Protein AF-A0A3D1WTV5-F1 (afdb_monomer_lite)

Secondary structure (DSSP, 8-state):
-EEEEETTEEEEE-HHHHH-HHHHHHHHHT-HHHHHHHHHHHHTT-HHHHHHHHTSSHHHHHHHHHHHHHHHHHTTT---------------

Foldseek 3Di:
DDWDADPNDIQDFDLVLVVDPQNVVCVVVVPPVSPVVSQCRGRVNCSQVVCVVQPNDPVSCVVVVVVVVCVSVCVVPDDDDDDPPPDDDDDD

Radius of gyration: 16.16 Å; chains: 1; bounding box: 56×21×41 Å

Sequence (92 aa):
MRTFEYDGHEITYDESVLKDYRTQKVMARGDVAGFFDVLEKLFCGRDEEYADLVGGTAESMTPLIQACMEDAGSAVKNSPSSRPAKSSTKTS

pLDDT: mean 76.11, std 17.02, range [31.11, 90.56]

Structure (mmCIF, N/CA/C/O backbone):
data_AF-A0A3D1WTV5-F1
#
_entry.id   AF-A0A3D1WTV5-F1
#
loop_
_atom_site.group_PDB
_atom_site.id
_atom_site.type_symbol
_atom_site.label_atom_id
_atom_site.label_alt_id
_atom_site.label_comp_id
_atom_site.label_asym_id
_atom_site.label_entity_id
_atom_site.label_seq_id
_atom_site.pdbx_PDB_ins_code
_atom_site.Cartn_x
_atom_site.Cartn_y
_atom_site.Cartn_z
_atom_site.occupancy
_atom_site.B_iso_or_equiv
_atom_site.auth_seq_id
_atom_site.auth_comp_id
_atom_site.auth_asym_id
_atom_site.auth_atom_id
_atom_site.pdbx_PDB_model_num
ATOM 1 N N . MET A 1 1 ? -4.165 -5.278 11.662 1.00 81.00 1 MET A N 1
ATOM 2 C CA . MET A 1 1 ? -5.023 -4.653 10.631 1.00 81.00 1 MET A CA 1
ATOM 3 C C . MET A 1 1 ? -5.708 -3.396 11.148 1.00 81.00 1 MET A C 1
ATOM 5 O O . MET A 1 1 ? -6.306 -3.420 12.219 1.00 81.00 1 MET A O 1
ATOM 9 N N . ARG A 1 2 ? -5.588 -2.315 10.378 1.00 85.19 2 ARG A N 1
ATOM 10 C CA . ARG A 1 2 ? -6.224 -1.005 10.536 1.00 85.19 2 ARG A CA 1
ATOM 11 C C . ARG A 1 2 ? -7.081 -0.698 9.316 1.00 85.19 2 ARG A C 1
ATOM 13 O O . ARG A 1 2 ? -6.853 -1.252 8.246 1.00 85.19 2 ARG A O 1
ATOM 20 N N . THR A 1 3 ? -8.027 0.209 9.490 1.00 88.88 3 THR A N 1
ATOM 21 C CA . THR A 1 3 ? -8.886 0.733 8.427 1.00 88.88 3 THR A CA 1
ATOM 22 C C . THR A 1 3 ? -8.922 2.244 8.511 1.00 88.88 3 THR A C 1
ATOM 24 O O . THR A 1 3 ? -9.078 2.777 9.610 1.00 88.88 3 THR A O 1
ATOM 27 N N . PHE A 1 4 ? -8.821 2.912 7.369 1.00 88.00 4 PHE A N 1
ATOM 28 C CA . PHE A 1 4 ? -8.968 4.358 7.255 1.00 88.00 4 PHE A CA 1
ATOM 29 C C . PHE A 1 4 ? -9.720 4.713 5.970 1.00 88.00 4 PHE A C 1
ATOM 31 O O . PHE A 1 4 ? -9.848 3.884 5.070 1.00 88.00 4 PHE A O 1
ATOM 38 N N . GLU A 1 5 ? -10.250 5.930 5.904 1.00 86.69 5 GLU A N 1
ATOM 39 C CA . GLU A 1 5 ? -10.936 6.432 4.714 1.00 86.69 5 GLU A CA 1
ATOM 40 C C . GLU A 1 5 ? -9.932 7.160 3.810 1.00 86.69 5 GLU A C 1
ATOM 42 O O . GLU A 1 5 ? -9.231 8.068 4.262 1.00 86.69 5 GLU A O 1
ATOM 47 N N . TYR A 1 6 ? -9.861 6.760 2.542 1.00 86.50 6 TYR A N 1
ATOM 48 C CA . TYR A 1 6 ? -9.032 7.381 1.513 1.00 86.50 6 TYR A CA 1
ATOM 49 C C . TYR A 1 6 ? -9.887 7.641 0.277 1.00 86.50 6 TYR A C 1
ATOM 51 O O . TYR A 1 6 ? -10.477 6.711 -0.264 1.00 86.50 6 TYR A O 1
ATOM 59 N N . ASP A 1 7 ? -9.986 8.903 -0.141 1.00 82.50 7 ASP A N 1
ATOM 60 C CA . ASP A 1 7 ? -10.780 9.324 -1.308 1.00 82.50 7 ASP A CA 1
ATOM 61 C C . ASP A 1 7 ? -12.248 8.831 -1.287 1.00 82.50 7 ASP A C 1
ATOM 63 O O . ASP A 1 7 ? -12.847 8.524 -2.309 1.00 82.50 7 ASP A O 1
ATOM 67 N N . GLY A 1 8 ? -12.847 8.715 -0.093 1.00 82.88 8 GLY A N 1
ATOM 68 C CA . GLY A 1 8 ? -14.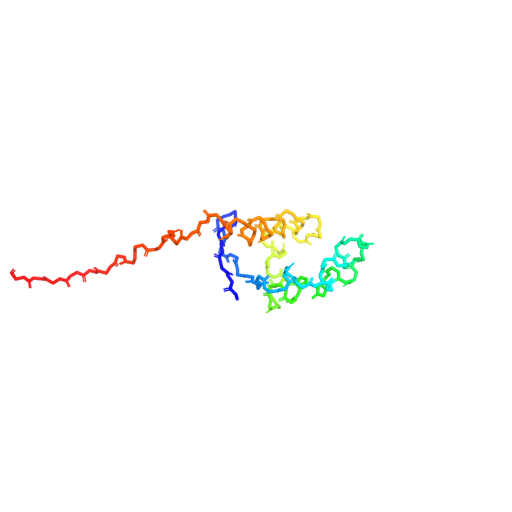213 8.201 0.086 1.00 82.88 8 GLY A CA 1
ATOM 69 C C . GLY A 1 8 ? -14.339 6.670 0.095 1.00 82.88 8 GLY A C 1
ATOM 70 O O . GLY A 1 8 ? -15.454 6.154 0.182 1.00 82.88 8 GLY A O 1
ATOM 71 N N . HIS A 1 9 ? -13.221 5.941 0.055 1.00 84.00 9 HIS A N 1
ATOM 72 C CA . HIS A 1 9 ? -13.164 4.482 0.132 1.00 84.00 9 HIS A CA 1
ATOM 73 C C . HIS A 1 9 ? -12.567 4.003 1.463 1.00 84.00 9 HIS A C 1
ATOM 75 O O . HIS A 1 9 ? -11.595 4.563 1.967 1.00 84.00 9 HIS A O 1
ATOM 81 N N . GLU A 1 10 ? -13.134 2.938 2.040 1.00 88.31 10 GLU A N 1
ATOM 82 C CA . GLU A 1 10 ? -12.609 2.321 3.266 1.00 88.31 10 GLU A CA 1
ATOM 83 C C . GLU A 1 10 ? -11.449 1.377 2.912 1.00 88.31 10 GLU A C 1
ATOM 85 O O . GLU A 1 10 ? -11.647 0.290 2.367 1.00 88.31 10 GLU A O 1
ATOM 90 N N . ILE A 1 11 ? -10.226 1.795 3.230 1.00 89.19 11 ILE A N 1
ATOM 91 C CA . ILE A 1 11 ? -9.005 1.042 2.956 1.00 89.19 11 ILE A CA 1
ATOM 92 C C . ILE A 1 11 ? -8.577 0.311 4.218 1.00 89.19 11 ILE A C 1
ATOM 94 O O . ILE A 1 11 ? -8.299 0.919 5.252 1.00 89.19 11 ILE A O 1
ATOM 98 N N . THR A 1 12 ? -8.488 -1.014 4.130 1.00 90.56 12 THR A N 1
ATOM 99 C CA . THR A 1 12 ? -7.942 -1.856 5.199 1.00 90.56 12 THR A CA 1
ATOM 100 C C . THR A 1 12 ? -6.503 -2.243 4.890 1.00 90.56 12 THR A C 1
ATOM 102 O O . THR A 1 12 ? -6.247 -2.793 3.819 1.00 90.56 12 THR A O 1
ATOM 105 N N . TYR A 1 13 ? -5.596 -2.069 5.848 1.00 90.06 13 TYR A N 1
ATOM 106 C CA . TYR A 1 13 ? -4.187 -2.432 5.712 1.00 90.06 13 TYR A CA 1
ATOM 107 C C . TYR A 1 13 ? -3.599 -3.018 7.005 1.00 90.06 13 TYR A C 1
ATOM 109 O O . TYR A 1 13 ? -4.158 -2.863 8.093 1.00 90.06 13 TYR A O 1
ATOM 117 N N . ASP A 1 14 ? -2.457 -3.699 6.925 1.00 90.31 14 ASP A N 1
ATOM 118 C CA . ASP A 1 14 ? -1.748 -4.225 8.090 1.00 90.31 14 ASP A CA 1
ATOM 119 C C . ASP A 1 14 ? -0.558 -3.349 8.505 1.00 90.31 14 ASP A C 1
ATOM 121 O O . ASP A 1 14 ? 0.495 -3.325 7.872 1.00 90.31 14 ASP A O 1
ATOM 125 N N . GLU A 1 15 ? -0.709 -2.630 9.621 1.00 88.00 15 GLU A N 1
ATOM 126 C CA . GLU A 1 15 ? 0.330 -1.723 10.129 1.00 88.00 15 GLU A CA 1
ATOM 127 C C . GLU A 1 15 ? 1.639 -2.428 10.522 1.00 88.00 15 GLU A C 1
ATOM 129 O O . GLU A 1 15 ? 2.695 -1.793 10.550 1.00 88.00 15 GLU A O 1
ATOM 134 N N . SER A 1 16 ? 1.595 -3.730 10.823 1.00 87.12 16 SER A N 1
ATOM 135 C CA . SER A 1 16 ? 2.785 -4.492 11.212 1.00 87.12 16 SER A CA 1
ATOM 136 C C . SER A 1 16 ? 3.738 -4.627 10.029 1.00 87.12 16 SER A C 1
ATOM 138 O O . SER A 1 16 ? 4.952 -4.567 10.211 1.00 87.12 16 SER A O 1
ATOM 140 N N . VAL A 1 17 ? 3.190 -4.722 8.812 1.00 87.00 17 VAL A N 1
ATOM 141 C CA . VAL A 1 17 ? 3.963 -4.772 7.565 1.00 87.00 17 VAL A CA 1
ATOM 142 C C . VAL A 1 17 ? 4.737 -3.472 7.358 1.00 87.00 17 VAL A C 1
ATOM 144 O O . VAL A 1 17 ? 5.897 -3.526 6.966 1.00 87.00 17 VAL A O 1
ATOM 147 N N . LEU A 1 18 ? 4.161 -2.310 7.686 1.00 82.88 18 LEU A N 1
ATOM 148 C CA . LEU A 1 18 ? 4.849 -1.012 7.568 1.00 82.88 18 LEU A CA 1
ATOM 149 C C . LEU A 1 18 ? 5.986 -0.844 8.583 1.00 82.88 18 LEU A C 1
ATOM 151 O O . LEU A 1 18 ? 6.978 -0.173 8.303 1.00 82.88 18 LEU A O 1
ATOM 155 N N . LYS A 1 19 ? 5.852 -1.459 9.762 1.00 81.00 19 LYS A N 1
ATOM 156 C CA . LYS A 1 19 ? 6.884 -1.454 10.810 1.00 81.00 19 LYS A CA 1
ATOM 157 C C . LYS A 1 19 ? 7.993 -2.476 10.550 1.00 81.00 19 LYS A C 1
ATOM 159 O O . LYS A 1 19 ? 9.053 -2.381 11.170 1.00 81.00 19 LYS A O 1
ATOM 164 N N . ASP A 1 20 ? 7.781 -3.418 9.634 1.00 86.00 20 ASP A N 1
ATOM 165 C CA . ASP A 1 20 ? 8.737 -4.478 9.344 1.00 86.00 20 ASP A CA 1
ATOM 166 C C . ASP A 1 20 ? 10.002 -3.951 8.645 1.00 86.00 20 ASP A C 1
ATOM 168 O O . ASP A 1 20 ? 9.963 -3.143 7.710 1.00 86.00 20 ASP A O 1
ATOM 172 N N . TYR A 1 21 ? 11.162 -4.436 9.090 1.00 80.62 21 TYR A N 1
ATOM 173 C CA . TYR A 1 21 ? 12.455 -4.032 8.540 1.00 80.62 21 TYR A CA 1
ATOM 174 C C . TYR A 1 21 ? 12.605 -4.415 7.061 1.00 80.62 21 TYR A C 1
ATOM 176 O O . TYR A 1 21 ? 13.249 -3.693 6.297 1.00 80.62 21 TYR A O 1
ATOM 184 N N . ARG A 1 22 ? 12.005 -5.531 6.624 1.00 82.12 22 ARG A N 1
ATOM 185 C CA . ARG A 1 22 ? 12.036 -5.960 5.221 1.00 82.12 22 ARG A CA 1
ATOM 186 C C . ARG A 1 22 ? 11.298 -4.962 4.338 1.00 82.12 22 ARG A C 1
ATOM 188 O O . ARG A 1 22 ? 11.833 -4.590 3.297 1.00 82.12 22 ARG A O 1
ATOM 195 N N . THR A 1 23 ? 10.142 -4.485 4.787 1.00 83.00 23 THR A N 1
ATOM 196 C CA . THR A 1 23 ? 9.365 -3.447 4.102 1.00 83.00 23 THR A CA 1
ATOM 197 C C . THR A 1 23 ? 10.159 -2.153 3.984 1.00 83.00 23 THR A C 1
ATOM 199 O O . THR A 1 23 ? 10.329 -1.636 2.882 1.00 83.00 23 THR A O 1
ATOM 202 N N . GLN A 1 24 ? 10.745 -1.671 5.084 1.00 81.12 24 GLN A N 1
ATOM 203 C CA . GLN A 1 24 ? 11.584 -0.467 5.054 1.00 81.12 24 GLN A CA 1
ATOM 204 C C . GLN A 1 24 ? 12.792 -0.623 4.121 1.00 81.12 24 GLN A C 1
ATOM 206 O O . GLN A 1 24 ? 13.148 0.302 3.394 1.00 81.12 24 GLN A O 1
ATOM 211 N N . LYS A 1 25 ? 13.409 -1.809 4.092 1.00 84.25 25 LYS A N 1
ATOM 212 C CA . LYS A 1 25 ? 14.546 -2.108 3.214 1.00 84.25 25 LYS A CA 1
ATOM 213 C C . LYS A 1 25 ? 14.161 -2.129 1.734 1.00 84.25 25 LYS A C 1
ATOM 215 O O . LYS A 1 25 ? 14.952 -1.675 0.912 1.00 84.25 25 LYS A O 1
ATOM 220 N N . VAL A 1 26 ? 12.990 -2.665 1.394 1.00 83.19 26 VAL A N 1
ATOM 221 C CA . VAL A 1 26 ? 12.451 -2.655 0.024 1.00 83.19 26 VAL A CA 1
ATOM 222 C C . VAL A 1 26 ? 12.162 -1.222 -0.419 1.00 83.19 26 VAL A C 1
ATOM 224 O O . VAL A 1 26 ? 12.655 -0.809 -1.467 1.00 83.19 26 VAL A O 1
ATOM 227 N N . MET A 1 27 ? 11.473 -0.445 0.424 1.00 77.12 27 MET A N 1
ATOM 228 C CA . MET A 1 27 ? 11.182 0.972 0.174 1.00 77.12 27 MET A CA 1
ATOM 229 C C . MET A 1 27 ? 12.465 1.789 -0.033 1.00 77.12 27 MET A C 1
ATOM 231 O O . MET A 1 27 ? 12.563 2.563 -0.977 1.00 77.12 27 MET A O 1
ATOM 235 N N . ALA A 1 28 ? 13.490 1.566 0.797 1.00 80.00 28 ALA A N 1
ATOM 236 C CA . ALA A 1 28 ? 14.773 2.261 0.687 1.00 80.00 28 ALA A CA 1
ATOM 237 C C . ALA A 1 28 ? 15.607 1.838 -0.535 1.00 80.00 28 ALA A C 1
ATOM 239 O O . ALA A 1 28 ? 16.425 2.618 -1.019 1.00 80.00 28 ALA A O 1
ATOM 240 N N . ARG A 1 29 ? 15.447 0.599 -1.022 1.00 83.69 29 ARG A N 1
ATOM 241 C CA . ARG A 1 29 ? 16.154 0.100 -2.213 1.00 83.69 29 ARG A CA 1
ATOM 242 C C . ARG A 1 29 ? 15.490 0.503 -3.528 1.00 83.69 29 ARG A C 1
ATOM 244 O O . ARG A 1 29 ? 16.159 0.416 -4.552 1.00 83.69 29 ARG A O 1
ATOM 251 N N . GLY A 1 30 ? 14.219 0.907 -3.508 1.00 74.06 30 GLY A N 1
ATOM 252 C CA . GLY A 1 30 ? 13.454 1.182 -4.726 1.00 74.06 30 GLY A CA 1
ATOM 253 C C . GLY A 1 30 ? 13.231 -0.069 -5.582 1.00 74.06 30 GLY A C 1
ATOM 254 O O . GLY A 1 30 ? 13.189 0.015 -6.806 1.00 74.06 30 GLY A O 1
ATOM 255 N N . ASP A 1 31 ? 13.150 -1.244 -4.950 1.00 80.69 31 ASP A N 1
ATOM 256 C CA . ASP A 1 31 ? 12.949 -2.509 -5.657 1.00 80.69 31 ASP A CA 1
ATOM 257 C C . ASP A 1 31 ? 11.466 -2.693 -6.003 1.00 80.69 31 ASP A C 1
ATOM 259 O O . ASP A 1 31 ? 10.637 -2.916 -5.121 1.00 80.69 31 ASP A O 1
ATOM 263 N N . VAL A 1 32 ? 11.136 -2.585 -7.292 1.00 77.94 32 VAL A N 1
ATOM 264 C CA . VAL A 1 32 ? 9.749 -2.611 -7.785 1.00 77.94 32 VAL A CA 1
ATOM 265 C C . VAL A 1 32 ? 9.073 -3.960 -7.516 1.00 77.94 32 VAL A C 1
ATOM 267 O O . VAL A 1 32 ? 7.920 -3.995 -7.100 1.00 77.94 32 VAL A O 1
ATOM 270 N N . ALA A 1 33 ? 9.781 -5.079 -7.691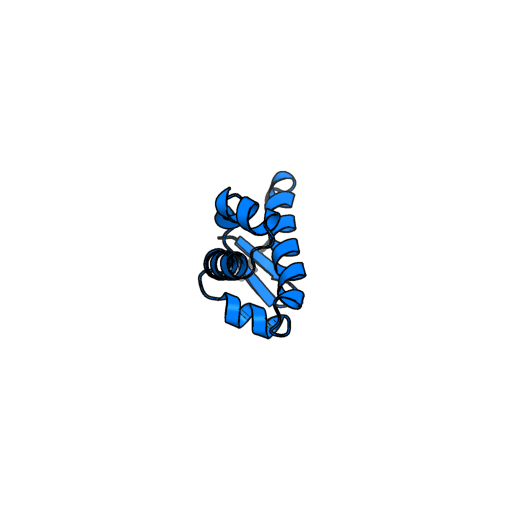 1.00 82.75 33 ALA A N 1
ATOM 271 C CA . ALA A 1 33 ? 9.216 -6.408 -7.445 1.00 82.75 33 ALA A CA 1
ATOM 272 C C . ALA A 1 33 ? 8.927 -6.635 -5.952 1.00 82.75 33 ALA A C 1
ATOM 274 O O . ALA A 1 33 ? 7.865 -7.133 -5.583 1.00 82.75 33 ALA A O 1
ATOM 275 N N . GLY A 1 34 ? 9.850 -6.223 -5.081 1.00 83.38 34 GLY A N 1
ATOM 276 C CA . GLY A 1 34 ? 9.651 -6.257 -3.639 1.00 83.38 34 GLY A CA 1
ATOM 277 C C . GLY A 1 34 ? 8.530 -5.329 -3.179 1.00 83.38 34 GLY A C 1
ATOM 278 O O . GLY A 1 34 ? 7.848 -5.644 -2.208 1.00 83.38 34 GLY A O 1
ATOM 279 N N . PHE A 1 35 ? 8.326 -4.200 -3.857 1.00 82.81 35 PHE A N 1
ATOM 280 C CA . PHE A 1 35 ? 7.261 -3.255 -3.535 1.00 82.81 35 PHE A CA 1
ATOM 281 C C . PHE A 1 35 ? 5.873 -3.876 -3.731 1.00 82.81 35 PHE A C 1
ATOM 283 O O . PHE A 1 35 ? 5.028 -3.740 -2.851 1.00 82.81 35 PHE A O 1
ATOM 290 N N . PHE A 1 36 ? 5.661 -4.640 -4.807 1.00 86.00 36 PHE A N 1
ATOM 291 C CA . PHE A 1 36 ? 4.413 -5.384 -5.011 1.00 86.00 36 PHE A CA 1
ATOM 292 C C . PHE A 1 36 ? 4.199 -6.492 -3.962 1.00 86.00 36 PHE A C 1
ATOM 294 O O . PHE A 1 36 ? 3.102 -6.617 -3.432 1.00 86.00 36 PHE A O 1
ATOM 301 N N . ASP A 1 37 ? 5.245 -7.224 -3.557 1.00 88.19 37 ASP A N 1
ATOM 302 C CA . ASP A 1 37 ? 5.143 -8.213 -2.459 1.00 88.19 37 ASP A CA 1
ATOM 303 C C . ASP A 1 37 ? 4.786 -7.555 -1.110 1.00 88.19 37 ASP A C 1
ATOM 305 O O . ASP A 1 37 ? 4.067 -8.127 -0.287 1.00 88.19 37 ASP A O 1
ATOM 309 N N . VAL A 1 38 ? 5.277 -6.333 -0.875 1.00 87.88 38 VAL A N 1
ATOM 310 C CA . VAL A 1 38 ? 4.896 -5.527 0.290 1.00 87.88 38 VAL A CA 1
ATOM 311 C C . VAL A 1 38 ? 3.443 -5.081 0.187 1.00 87.88 38 VAL A C 1
ATOM 313 O O . VAL A 1 38 ? 2.744 -5.153 1.191 1.00 87.88 38 VAL A O 1
ATOM 316 N N . LEU A 1 39 ? 2.988 -4.636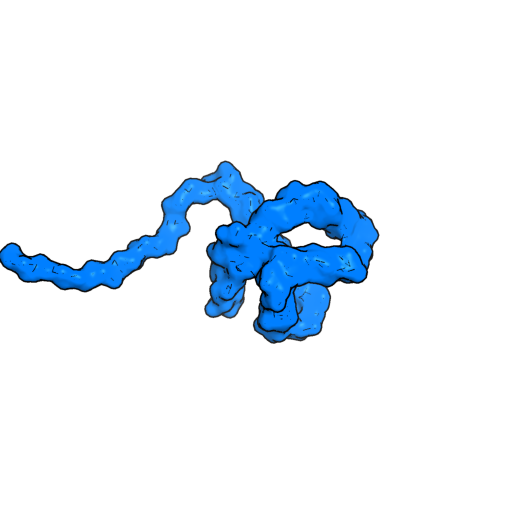 -0.985 1.00 86.81 39 LEU A N 1
ATOM 317 C CA . LEU A 1 39 ? 1.609 -4.214 -1.231 1.00 86.81 39 LEU A CA 1
ATOM 318 C C . LEU A 1 39 ? 0.610 -5.346 -0.989 1.00 86.81 39 LEU A C 1
ATOM 320 O O . LEU A 1 39 ? -0.337 -5.162 -0.226 1.00 86.81 39 LEU A O 1
ATOM 324 N N . GLU A 1 40 ? 0.875 -6.526 -1.548 1.00 89.62 40 GLU A N 1
ATOM 325 C CA . GLU A 1 40 ? 0.056 -7.724 -1.352 1.00 89.62 40 GLU A CA 1
ATOM 326 C C . GLU A 1 40 ? -0.050 -8.073 0.142 1.00 89.62 40 GLU A C 1
ATOM 328 O O . GLU A 1 40 ? -1.140 -8.309 0.669 1.00 89.62 40 GLU A O 1
ATOM 333 N N . LYS A 1 41 ? 1.065 -8.012 0.883 1.00 89.31 41 LYS A N 1
ATOM 334 C CA . LYS A 1 41 ? 1.061 -8.231 2.340 1.00 89.31 41 LYS A CA 1
ATOM 335 C C . LYS A 1 41 ? 0.345 -7.126 3.109 1.00 89.31 41 LYS A C 1
ATOM 337 O O . LYS A 1 41 ? -0.409 -7.416 4.035 1.00 89.31 41 LYS A O 1
ATOM 342 N N . LEU A 1 42 ? 0.597 -5.870 2.752 1.00 88.81 42 LEU A N 1
ATOM 343 C CA . LEU A 1 42 ? 0.047 -4.689 3.410 1.00 88.81 42 LEU A CA 1
ATOM 344 C C . LEU A 1 42 ? -1.474 -4.670 3.285 1.00 88.81 42 LEU A C 1
ATOM 346 O O . LEU A 1 42 ? -2.161 -4.399 4.264 1.00 88.81 42 LEU A O 1
ATOM 350 N N . PHE A 1 43 ? -1.994 -5.006 2.110 1.00 89.88 43 PHE A N 1
ATOM 351 C CA . PHE A 1 43 ? -3.420 -4.999 1.806 1.00 89.88 43 PHE A CA 1
ATOM 352 C C . PHE A 1 43 ? -4.084 -6.375 1.926 1.00 89.88 43 PHE A C 1
ATOM 354 O O . PHE A 1 43 ? -5.286 -6.505 1.686 1.00 89.88 43 PHE A O 1
ATOM 361 N N . CYS A 1 44 ? -3.335 -7.385 2.378 1.00 87.62 44 CYS A N 1
ATOM 362 C CA . CYS A 1 44 ? -3.804 -8.754 2.577 1.00 87.62 44 CYS A CA 1
ATOM 363 C C . CYS A 1 44 ? -4.432 -9.358 1.302 1.00 87.62 44 CYS A C 1
ATOM 365 O O . CYS A 1 44 ? -5.494 -9.979 1.364 1.00 87.62 44 CYS A O 1
ATOM 367 N N . GLY A 1 45 ? -3.789 -9.137 0.151 1.00 87.44 45 GLY A N 1
ATOM 368 C CA . GLY A 1 45 ? -4.227 -9.604 -1.169 1.00 87.44 45 GLY A CA 1
ATOM 369 C C . GLY A 1 45 ? -5.355 -8.786 -1.803 1.00 87.44 45 GLY A C 1
ATOM 370 O O . GLY A 1 45 ? -6.006 -9.261 -2.725 1.00 87.44 45 GLY A O 1
ATOM 371 N N . ARG A 1 46 ? -5.641 -7.584 -1.285 1.00 86.50 46 ARG A N 1
ATOM 372 C CA . ARG A 1 46 ? -6.578 -6.616 -1.893 1.00 86.50 46 ARG A CA 1
ATOM 373 C C . ARG A 1 46 ? -5.867 -5.464 -2.600 1.00 86.50 46 ARG A C 1
ATOM 375 O O . ARG A 1 46 ? -6.470 -4.428 -2.851 1.00 86.50 46 ARG A O 1
ATOM 382 N N . ASP A 1 47 ? -4.579 -5.614 -2.875 1.00 86.00 47 ASP A N 1
ATOM 383 C CA . ASP A 1 47 ? -3.784 -4.595 -3.550 1.00 86.00 47 ASP A CA 1
ATOM 384 C C . ASP A 1 47 ? -4.301 -4.301 -4.962 1.00 86.00 47 ASP A C 1
ATOM 386 O O . ASP A 1 47 ? -4.351 -3.132 -5.317 1.00 86.00 47 ASP A O 1
ATOM 390 N N . GLU A 1 48 ? -4.782 -5.300 -5.710 1.00 86.69 48 GLU A N 1
ATOM 391 C CA . GLU A 1 48 ? -5.394 -5.096 -7.034 1.00 86.69 48 GLU A CA 1
ATOM 392 C C . GLU A 1 48 ? -6.695 -4.278 -6.963 1.00 86.69 48 GLU A C 1
ATOM 394 O O . GLU A 1 48 ? -6.874 -3.338 -7.734 1.00 86.69 48 GLU A O 1
ATOM 399 N N . GLU A 1 49 ? -7.569 -4.572 -5.994 1.00 87.81 49 GLU A N 1
ATOM 400 C CA . GLU A 1 49 ? -8.817 -3.822 -5.780 1.00 87.81 49 GLU A CA 1
ATOM 401 C C . GLU A 1 49 ? -8.516 -2.362 -5.432 1.00 87.81 49 GLU A C 1
ATOM 403 O O . GLU A 1 49 ? -9.104 -1.439 -5.988 1.00 87.81 49 GLU A O 1
ATOM 408 N N . TYR A 1 50 ? -7.566 -2.132 -4.523 1.00 86.81 50 TYR A N 1
ATOM 409 C CA . TYR A 1 50 ? -7.181 -0.774 -4.156 1.00 86.81 50 TYR A CA 1
ATOM 410 C C . TYR A 1 50 ? -6.409 -0.068 -5.266 1.00 86.81 50 TYR A C 1
ATOM 412 O O . TYR A 1 50 ? -6.543 1.145 -5.393 1.00 86.81 50 TYR A O 1
ATOM 420 N N . ALA A 1 51 ? -5.634 -0.797 -6.073 1.00 86.69 51 ALA A N 1
ATOM 421 C CA . ALA A 1 51 ? -4.989 -0.255 -7.257 1.00 86.69 51 ALA A CA 1
ATOM 422 C C . ALA A 1 51 ? -6.047 0.264 -8.231 1.00 86.69 51 ALA A C 1
ATOM 424 O O . ALA A 1 51 ? -5.938 1.414 -8.642 1.00 86.69 51 ALA A O 1
ATOM 425 N N . ASP A 1 52 ? -7.088 -0.515 -8.537 1.00 87.62 52 ASP A N 1
ATOM 426 C CA . ASP A 1 52 ? -8.176 -0.095 -9.431 1.00 87.62 52 ASP A CA 1
ATOM 427 C C . ASP A 1 52 ? -8.872 1.181 -8.921 1.00 87.62 52 ASP A C 1
ATOM 429 O O . ASP A 1 52 ? -9.059 2.129 -9.685 1.00 87.62 52 ASP A O 1
ATOM 433 N N . LEU A 1 53 ? -9.110 1.277 -7.604 1.00 85.25 53 LEU A N 1
ATOM 434 C CA . LEU A 1 53 ? -9.685 2.475 -6.973 1.00 85.25 53 LEU A CA 1
ATOM 435 C C . LEU A 1 53 ? -8.840 3.740 -7.173 1.00 85.25 53 LEU A C 1
ATOM 437 O O . LEU A 1 53 ? -9.392 4.815 -7.392 1.00 85.25 53 LEU A O 1
ATOM 441 N N . VAL A 1 54 ? -7.509 3.636 -7.089 1.00 82.44 54 VAL A N 1
ATOM 442 C CA . VAL A 1 54 ? -6.609 4.803 -7.181 1.00 82.44 54 VAL A CA 1
ATOM 443 C C . VAL A 1 54 ? -6.107 5.081 -8.606 1.00 82.44 54 VAL A C 1
ATOM 445 O O . VAL A 1 54 ? -5.383 6.054 -8.830 1.00 82.44 54 VAL A O 1
ATOM 448 N N . GLY A 1 55 ? -6.488 4.263 -9.592 1.00 79.75 55 GLY A N 1
ATOM 449 C CA . GLY A 1 55 ? -6.158 4.468 -11.011 1.00 79.75 55 GLY A CA 1
ATOM 450 C C . GLY A 1 55 ? -5.171 3.465 -11.624 1.00 79.75 55 GLY A C 1
ATOM 451 O O . GLY A 1 55 ? -4.615 3.728 -12.687 1.00 79.75 55 GLY A O 1
ATOM 452 N N . GLY A 1 56 ? -4.936 2.327 -10.973 1.00 80.00 56 GLY A N 1
ATOM 453 C CA . GLY A 1 56 ? -4.339 1.116 -11.551 1.00 80.00 56 GLY A CA 1
ATOM 454 C C . GLY A 1 56 ? -2.828 1.153 -11.780 1.00 80.00 56 GLY A C 1
ATOM 455 O O . GLY A 1 56 ? -2.288 0.270 -12.443 1.00 80.00 56 GLY A O 1
ATOM 456 N N . THR A 1 57 ? -2.124 2.165 -11.266 1.00 78.88 57 THR A N 1
ATOM 457 C CA . THR A 1 57 ? -0.675 2.318 -11.468 1.00 78.88 57 THR A CA 1
ATOM 458 C C . THR A 1 57 ? 0.101 2.322 -10.154 1.00 78.88 57 THR A C 1
ATOM 460 O O . THR A 1 57 ? -0.392 2.767 -9.118 1.00 78.88 57 THR A O 1
ATOM 463 N N . ALA A 1 58 ? 1.361 1.875 -10.200 1.00 74.25 58 ALA A N 1
ATOM 464 C CA . ALA A 1 58 ? 2.266 1.936 -9.048 1.00 74.25 58 ALA A CA 1
ATOM 465 C C . ALA A 1 58 ? 2.492 3.383 -8.558 1.00 74.25 58 ALA A C 1
ATOM 467 O O . ALA A 1 58 ? 2.640 3.623 -7.357 1.00 74.25 58 ALA A O 1
ATOM 468 N N . GLU A 1 59 ? 2.463 4.358 -9.473 1.00 78.38 59 GLU A N 1
ATOM 469 C CA . GLU A 1 59 ? 2.529 5.781 -9.128 1.00 78.38 59 GLU A CA 1
ATOM 470 C C . GLU A 1 59 ? 1.296 6.219 -8.332 1.00 78.38 59 GLU A C 1
ATOM 472 O O . GLU A 1 59 ? 1.449 6.852 -7.290 1.00 78.38 59 GLU A O 1
ATOM 477 N N . SER A 1 60 ? 0.093 5.802 -8.740 1.00 81.88 60 SER A N 1
ATOM 478 C CA . SER A 1 60 ? -1.148 6.062 -7.999 1.00 81.88 60 SER A CA 1
ATOM 479 C C . SER A 1 60 ? -1.208 5.379 -6.629 1.00 81.88 60 SER A C 1
ATOM 481 O O . SER A 1 60 ? -1.843 5.889 -5.709 1.00 81.88 60 SER A O 1
ATOM 483 N N . MET A 1 61 ? -0.537 4.239 -6.455 1.00 83.06 61 MET A N 1
ATOM 484 C CA . MET A 1 61 ? -0.478 3.545 -5.162 1.00 83.06 61 MET A CA 1
ATOM 485 C C . MET A 1 61 ? 0.491 4.188 -4.168 1.00 83.06 61 MET A C 1
ATOM 487 O O . MET A 1 61 ? 0.323 4.047 -2.958 1.00 83.06 61 MET A O 1
ATOM 491 N N . THR A 1 62 ? 1.496 4.916 -4.651 1.00 83.75 62 THR A N 1
ATOM 492 C CA . THR A 1 62 ? 2.472 5.605 -3.795 1.00 83.75 62 THR A CA 1
ATOM 493 C C . THR A 1 62 ? 1.816 6.543 -2.763 1.00 83.75 62 THR A C 1
ATOM 495 O O . THR A 1 62 ? 2.109 6.389 -1.572 1.00 83.75 62 THR A O 1
ATOM 498 N N . PRO A 1 63 ? 0.900 7.465 -3.133 1.00 85.94 63 PRO A N 1
ATOM 499 C CA . PRO A 1 63 ? 0.222 8.321 -2.158 1.00 85.94 63 PRO A CA 1
ATOM 500 C C . PRO A 1 63 ? -0.697 7.541 -1.206 1.00 85.94 63 PRO A C 1
ATOM 502 O O . PRO A 1 63 ? -0.820 7.926 -0.044 1.00 85.94 63 PRO A O 1
ATOM 505 N N . LEU A 1 64 ? -1.289 6.423 -1.643 1.00 87.06 64 LEU A N 1
ATOM 506 C CA . LEU A 1 64 ? -2.092 5.553 -0.779 1.00 87.06 64 LEU A CA 1
ATOM 507 C C . LEU A 1 64 ? -1.233 4.911 0.323 1.00 87.06 64 LEU A C 1
ATOM 509 O O . LEU A 1 64 ? -1.609 4.910 1.496 1.00 87.06 64 LEU A O 1
ATOM 513 N N . ILE A 1 65 ? -0.054 4.395 -0.029 1.00 85.56 65 ILE A N 1
ATOM 514 C CA . ILE A 1 65 ? 0.887 3.816 0.940 1.00 85.56 65 ILE A CA 1
ATOM 515 C C . ILE A 1 65 ? 1.418 4.888 1.887 1.00 85.56 65 ILE A C 1
ATOM 517 O O . ILE A 1 65 ? 1.531 4.641 3.088 1.00 85.56 65 ILE A O 1
ATOM 521 N N . GLN A 1 66 ? 1.725 6.079 1.368 1.00 85.62 66 GLN A N 1
ATOM 522 C CA . GLN A 1 66 ? 2.149 7.199 2.198 1.00 85.62 66 GLN A CA 1
ATOM 523 C C . GLN A 1 66 ? 1.060 7.562 3.216 1.00 85.62 66 GLN A C 1
ATOM 525 O O . GLN A 1 66 ? 1.373 7.700 4.395 1.00 85.62 66 GLN A O 1
ATOM 530 N N . ALA A 1 67 ? -0.215 7.592 2.813 1.00 88.12 67 ALA A N 1
ATOM 531 C CA . ALA A 1 67 ? -1.333 7.787 3.735 1.00 88.12 67 ALA A CA 1
ATOM 532 C C . ALA A 1 67 ? -1.425 6.668 4.792 1.00 88.12 67 ALA A C 1
ATOM 534 O O . ALA A 1 67 ? -1.604 6.957 5.975 1.00 88.12 67 ALA A O 1
ATOM 535 N N . CYS A 1 68 ? -1.206 5.402 4.412 1.00 86.88 68 CYS A N 1
ATOM 536 C CA . CYS A 1 68 ? -1.148 4.283 5.365 1.00 86.88 68 CYS A CA 1
ATOM 537 C C . CYS A 1 68 ? -0.004 4.451 6.386 1.00 86.88 68 CYS A C 1
ATOM 539 O O . CYS A 1 68 ? -0.170 4.147 7.571 1.00 86.88 68 CYS A O 1
ATOM 541 N N . MET A 1 69 ? 1.166 4.923 5.935 1.00 84.50 69 MET A N 1
ATOM 542 C CA . MET A 1 69 ? 2.323 5.218 6.788 1.00 84.50 69 MET A CA 1
ATOM 543 C C . MET A 1 69 ? 2.061 6.399 7.717 1.00 84.50 69 MET A C 1
ATOM 545 O O . MET A 1 69 ? 2.411 6.327 8.895 1.00 84.50 69 MET A O 1
ATOM 549 N N . GLU A 1 70 ? 1.436 7.464 7.220 1.00 85.62 70 GLU A N 1
ATOM 550 C CA . GLU A 1 70 ? 1.069 8.621 8.030 1.00 85.62 70 GLU A CA 1
ATOM 551 C C . GLU A 1 70 ? 0.004 8.272 9.069 1.00 85.62 70 GLU A C 1
ATOM 553 O O . GLU A 1 70 ? 0.147 8.701 10.211 1.00 85.62 70 GLU A O 1
ATOM 558 N N . ASP A 1 71 ? -0.995 7.440 8.754 1.00 84.94 71 ASP A N 1
ATOM 559 C CA . ASP A 1 71 ? -1.958 6.934 9.745 1.00 84.94 71 ASP A CA 1
ATOM 560 C C . ASP A 1 71 ? -1.270 6.037 10.790 1.00 84.94 71 ASP A C 1
ATOM 562 O O . ASP A 1 71 ? -1.429 6.222 12.004 1.00 84.94 71 ASP A O 1
ATOM 566 N N . ALA A 1 72 ? -0.412 5.117 10.335 1.00 81.62 72 ALA A N 1
ATOM 567 C CA . ALA A 1 72 ? 0.334 4.217 11.214 1.00 81.62 72 ALA A CA 1
ATOM 568 C C . ALA A 1 72 ? 1.341 4.960 12.113 1.00 81.62 72 ALA A C 1
ATOM 570 O O . ALA A 1 72 ? 1.594 4.529 13.240 1.00 81.62 72 ALA A O 1
ATOM 571 N N . GLY A 1 73 ? 1.913 6.071 11.638 1.00 70.81 73 GLY A N 1
ATOM 572 C CA . GLY A 1 73 ? 2.802 6.956 12.394 1.00 70.81 73 GLY A CA 1
ATOM 573 C C . GLY A 1 73 ? 2.048 7.933 13.302 1.00 70.81 73 GLY A C 1
ATOM 574 O O . GLY A 1 73 ? 2.450 8.153 14.445 1.00 70.81 73 GLY A O 1
ATOM 575 N N . SER A 1 74 ? 0.911 8.465 12.846 1.00 56.03 74 SER A N 1
ATOM 576 C CA . SER A 1 74 ? 0.027 9.360 13.612 1.00 56.03 74 SER A CA 1
ATOM 577 C C . SER A 1 74 ? -0.693 8.644 14.753 1.00 56.03 74 SER A C 1
ATOM 579 O O . SER A 1 74 ? -1.070 9.280 15.739 1.00 56.03 74 SER A O 1
ATOM 581 N N . ALA A 1 75 ? -0.766 7.312 14.702 1.00 51.41 75 ALA A N 1
ATOM 582 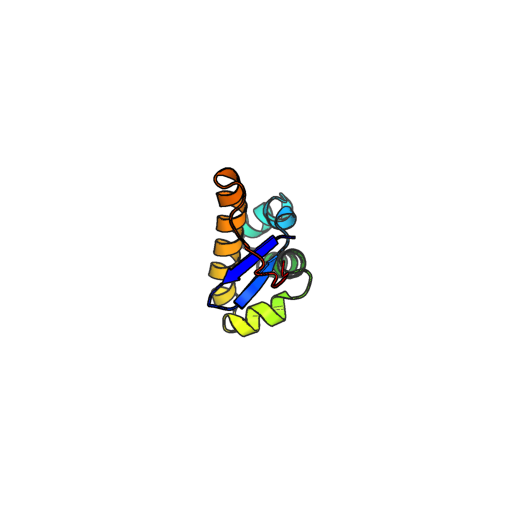C CA . ALA A 1 75 ? -1.099 6.446 15.830 1.00 51.41 75 ALA A CA 1
ATOM 583 C C . ALA A 1 75 ? -0.333 6.771 17.121 1.00 51.41 75 ALA A C 1
ATOM 585 O O . ALA A 1 75 ? -0.848 6.540 18.212 1.00 51.41 75 ALA A O 1
ATOM 586 N N . VAL A 1 76 ? 0.894 7.300 17.020 1.00 44.56 76 VAL A N 1
ATOM 587 C CA . VAL A 1 76 ? 1.696 7.666 18.196 1.00 44.56 76 VAL A CA 1
ATOM 588 C C . VAL A 1 76 ? 1.218 8.972 18.854 1.00 44.56 76 VAL A C 1
ATOM 590 O O . VAL A 1 76 ? 1.682 9.313 19.940 1.00 44.56 76 VAL A O 1
ATOM 593 N N . LYS A 1 77 ? 0.279 9.704 18.231 1.00 40.06 77 LYS A N 1
ATOM 594 C CA . LYS A 1 77 ? -0.291 10.961 18.746 1.00 40.06 77 LYS A CA 1
ATOM 595 C C . LYS A 1 77 ? -1.817 10.985 18.896 1.00 40.06 77 LYS A C 1
ATOM 597 O O . LYS A 1 77 ? -2.327 11.993 19.385 1.00 40.06 77 LYS A O 1
ATOM 602 N N . ASN A 1 78 ? -2.564 9.927 18.566 1.00 31.11 78 ASN A N 1
ATOM 603 C CA . ASN A 1 78 ? -4.007 9.925 18.835 1.00 31.11 78 ASN A CA 1
ATOM 604 C C . ASN A 1 78 ? -4.571 8.557 19.256 1.00 31.11 78 ASN A C 1
ATOM 606 O O . ASN A 1 78 ? -4.809 7.666 18.445 1.00 31.11 78 ASN A O 1
ATOM 610 N N . SER A 1 79 ? -4.811 8.434 20.562 1.00 37.94 79 SER A N 1
ATOM 611 C CA . SER A 1 79 ? -5.814 7.550 21.166 1.00 37.94 79 SER A CA 1
ATOM 612 C C . SER A 1 79 ? -7.234 7.931 20.673 1.00 37.94 79 SER A C 1
ATOM 614 O O . SER A 1 79 ? -7.432 9.044 20.198 1.00 37.94 79 SER A O 1
ATOM 616 N N . PRO A 1 80 ? -8.234 7.039 20.795 1.00 50.53 80 PRO A N 1
ATOM 617 C CA . PRO A 1 80 ? -9.264 6.755 19.794 1.00 50.53 80 PRO A CA 1
ATOM 618 C C . PRO A 1 80 ? -10.335 7.845 19.634 1.00 50.53 80 PRO A C 1
ATOM 620 O O . PRO A 1 80 ? -10.873 8.372 20.608 1.00 50.53 80 PRO A O 1
ATOM 623 N N . SER A 1 81 ? -10.731 8.104 18.390 1.00 38.94 81 SER A N 1
ATOM 624 C CA . SER A 1 81 ? -11.946 8.839 18.008 1.00 38.94 81 SER A CA 1
ATOM 625 C C . SER A 1 81 ? -12.231 8.529 16.533 1.00 38.94 81 SER A C 1
ATOM 627 O O . SER A 1 81 ? -11.361 8.745 15.711 1.00 38.94 81 SER A O 1
ATOM 629 N N . SER A 1 82 ? -13.370 8.019 16.066 1.00 44.28 82 SER A N 1
ATOM 630 C CA . SER A 1 82 ? -14.670 7.742 16.671 1.00 44.28 82 SER A CA 1
ATOM 631 C C . SER A 1 82 ? -15.462 6.823 15.725 1.00 44.28 82 SER A C 1
ATOM 633 O O . SER A 1 82 ? -15.470 7.049 14.521 1.00 44.28 82 SER A O 1
ATOM 635 N N . ARG A 1 83 ? -16.254 5.885 16.253 1.00 38.31 83 ARG A N 1
ATOM 636 C CA . ARG A 1 83 ? -17.594 5.612 15.701 1.00 38.31 83 ARG A CA 1
ATOM 637 C C . ARG A 1 83 ? -18.576 5.736 16.864 1.00 38.31 83 ARG A C 1
ATOM 639 O O . ARG A 1 83 ? -18.597 4.842 17.709 1.00 38.31 83 ARG A O 1
ATOM 646 N N . PRO A 1 84 ? -19.407 6.791 16.952 1.00 41.53 84 PRO A N 1
ATOM 647 C CA . PRO A 1 84 ? -20.638 6.671 17.704 1.00 41.53 84 PRO A CA 1
ATOM 648 C C . PRO A 1 84 ? -21.560 5.791 16.857 1.00 41.53 84 PRO A C 1
ATOM 650 O O . PRO A 1 84 ? -22.189 6.249 15.903 1.00 41.53 84 PRO A O 1
ATOM 653 N N . ALA A 1 85 ? -21.599 4.495 17.164 1.00 39.69 85 ALA A N 1
ATOM 654 C CA . ALA A 1 85 ? -22.638 3.622 16.645 1.00 39.69 85 ALA A CA 1
ATOM 655 C C . ALA A 1 85 ? -23.974 4.109 17.220 1.00 39.69 85 ALA A C 1
ATOM 657 O O . ALA A 1 85 ? -24.296 3.894 18.389 1.00 39.69 85 ALA A O 1
ATOM 658 N N . LYS A 1 86 ? -24.729 4.824 16.387 1.00 47.72 86 LYS A N 1
ATOM 659 C CA . LYS A 1 86 ? -26.115 5.211 16.625 1.00 47.72 86 LYS A CA 1
ATOM 660 C C . LYS A 1 86 ? -26.929 3.919 16.761 1.00 47.72 86 LYS A C 1
ATOM 662 O O . LYS A 1 86 ? -27.292 3.315 15.758 1.00 47.72 86 LYS A O 1
ATOM 667 N N . SER A 1 87 ? -27.160 3.468 17.994 1.00 41.41 87 SER A N 1
ATOM 668 C CA . SER A 1 87 ? -28.120 2.405 18.293 1.00 41.41 87 SER A CA 1
ATOM 669 C C . SER A 1 87 ? -29.353 3.016 18.947 1.00 41.41 87 SER A C 1
ATOM 671 O O . SER A 1 87 ? -29.295 3.804 19.888 1.00 41.41 87 SER A O 1
ATOM 673 N N . SER A 1 88 ? -30.472 2.719 18.314 1.00 49.91 88 SER A N 1
ATOM 674 C CA . SER A 1 88 ? -31.806 3.225 18.566 1.00 49.91 88 SER A CA 1
ATOM 675 C C . SER A 1 88 ? -32.439 2.589 19.813 1.00 49.91 88 SER A C 1
ATOM 677 O O . SER A 1 88 ? -32.199 1.420 20.093 1.00 49.91 88 SER A O 1
ATOM 679 N N . THR A 1 89 ? -33.369 3.330 20.432 1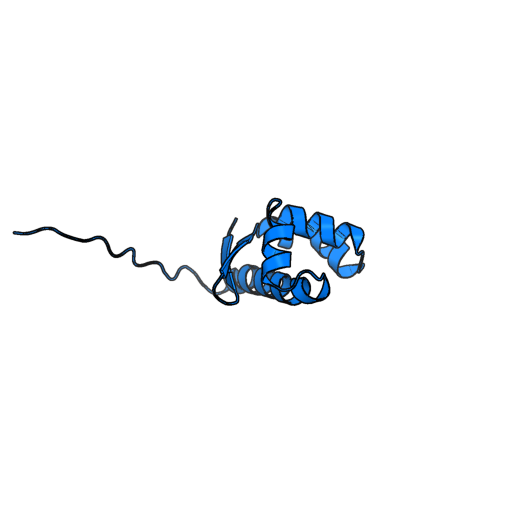.00 41.16 89 THR A N 1
ATOM 680 C CA . THR A 1 89 ? -34.581 2.817 21.114 1.00 41.16 89 THR A CA 1
ATOM 681 C C . THR A 1 89 ? -34.425 2.198 22.514 1.00 41.16 89 THR A C 1
ATOM 683 O O . THR A 1 89 ? -33.935 1.082 22.631 1.00 41.16 89 THR A O 1
ATOM 686 N N . LYS A 1 90 ? -35.029 2.825 23.549 1.00 39.50 90 LYS A N 1
ATOM 687 C CA . LYS A 1 90 ? -36.169 2.237 24.304 1.00 39.50 90 LYS A CA 1
ATOM 688 C C . LYS A 1 90 ? -36.842 3.215 25.289 1.00 39.50 90 LYS A C 1
ATOM 690 O O . LYS A 1 90 ? -36.206 3.779 26.166 1.00 39.50 90 LYS A O 1
ATOM 695 N N . THR A 1 91 ? -38.156 3.332 25.113 1.00 51.44 91 THR A N 1
ATOM 696 C CA . THR A 1 91 ? -39.239 3.732 26.025 1.00 51.44 91 THR A CA 1
ATOM 697 C C . THR A 1 91 ? -39.023 3.407 27.509 1.00 51.44 91 THR A C 1
ATOM 699 O O . THR A 1 91 ? -38.737 2.251 27.828 1.00 51.44 91 THR A O 1
ATOM 702 N N . SER A 1 92 ? -39.304 4.362 28.403 1.00 49.59 92 SER A N 1
ATOM 703 C CA . SER A 1 92 ? -40.315 4.290 29.488 1.00 49.59 92 SER A CA 1
ATOM 704 C C . SER A 1 92 ? -40.372 5.611 30.245 1.00 49.59 92 SER A C 1
ATOM 706 O O . SER A 1 92 ? -39.286 6.163 30.517 1.00 49.59 92 SER A O 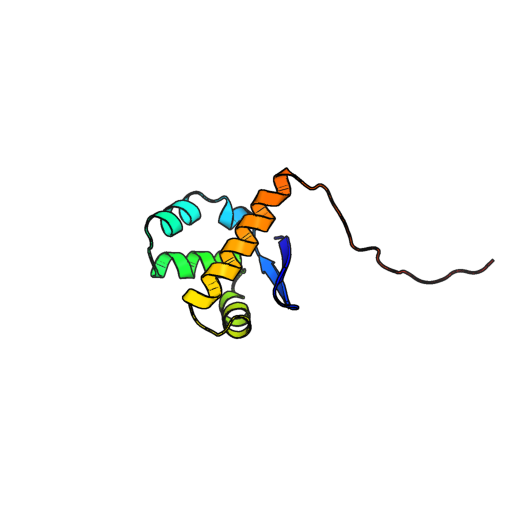1
#